Protein AF-A0A165NKN6-F1 (afdb_monomer)

Solvent-accessible surface area (backbone atoms only — not comparable to full-atom values): 8854 Å² total; per-residue (Å²): 105,73,69,54,34,55,50,26,72,70,46,72,89,49,92,70,88,76,91,78,92,74,58,67,71,54,53,53,52,61,72,45,44,71,52,58,34,71,81,81,70,58,88,93,49,83,72,58,41,80,58,44,80,78,50,52,68,65,56,48,39,52,44,40,50,61,36,28,76,42,32,76,84,57,70,67,75,78,55,67,66,58,42,36,49,56,48,24,54,50,28,49,51,51,49,37,50,52,41,33,46,53,60,78,57,55,66,84,73,73,68,78,70,79,78,77,82,75,75,76,78,85,87,84,88,84,81,90,79,92,88,81,92,88,89,81,137

Secondary structure (DSSP, 8-state):
-HHHHHHHHHHTT----------HHHHHHHHTHHHHS-SSPPTT----GGGGGG--HHHHHHHHHHHTTT-TT----S-HHHHHHHHHHHHHHHHHHHHHHHHHT--------------------------------

Organism: NCBI:txid1314781

Mean predicted aligned error: 12.72 Å

pLDDT: mean 78.4, std 19.81, range [36.59, 94.81]

Structure (mmCIF, N/CA/C/O backbone):
data_AF-A0A165NKN6-F1
#
_entry.id   AF-A0A165NKN6-F1
#
loop_
_atom_site.group_PDB
_atom_site.id
_atom_site.type_symbol
_atom_site.label_atom_id
_atom_site.label_alt_id
_atom_site.label_comp_id
_atom_site.label_asym_id
_atom_site.label_entity_id
_atom_site.label_seq_id
_atom_site.pdbx_PDB_ins_code
_atom_site.Cartn_x
_atom_site.Cartn_y
_atom_site.Cartn_z
_atom_site.occupancy
_atom_site.B_iso_or_equiv
_atom_site.auth_seq_id
_atom_site.auth_comp_id
_atom_site.auth_asym_id
_atom_site.auth_atom_id
_atom_site.pdbx_PDB_model_num
ATOM 1 N N . MET A 1 1 ? -12.059 -8.441 3.618 1.00 84.12 1 MET A N 1
ATOM 2 C CA . MET A 1 1 ? -11.452 -7.093 3.458 1.00 84.12 1 MET A CA 1
ATOM 3 C C . MET A 1 1 ? -12.333 -6.020 2.811 1.00 84.12 1 MET A C 1
ATOM 5 O O . MET A 1 1 ? -12.462 -4.975 3.430 1.00 84.12 1 MET A O 1
ATOM 9 N N . THR A 1 2 ? -12.932 -6.184 1.620 1.00 89.25 2 THR A N 1
ATOM 10 C CA . THR A 1 2 ? -13.600 -5.063 0.900 1.00 89.25 2 THR A CA 1
ATOM 11 C C . THR A 1 2 ? -14.643 -4.289 1.721 1.00 89.25 2 THR A C 1
ATOM 13 O O . THR A 1 2 ? -14.561 -3.066 1.785 1.00 89.25 2 THR A O 1
ATOM 16 N N . GLY A 1 3 ? -15.572 -4.975 2.399 1.00 90.62 3 GLY A N 1
ATOM 17 C CA . GLY A 1 3 ? -16.569 -4.314 3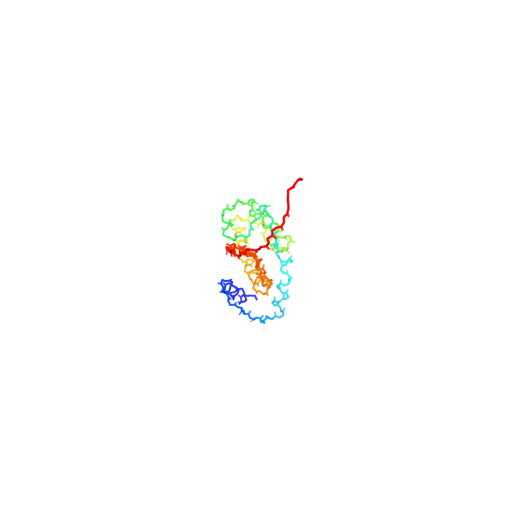.257 1.00 90.62 3 GLY A CA 1
ATOM 18 C C . GLY A 1 3 ? -15.943 -3.534 4.419 1.00 90.62 3 GLY A C 1
ATOM 19 O O . GLY A 1 3 ? -16.328 -2.400 4.676 1.00 90.62 3 GLY A O 1
ATOM 20 N N . LEU A 1 4 ? -14.908 -4.095 5.050 1.00 90.88 4 LEU A N 1
ATOM 21 C CA . LEU A 1 4 ? -14.182 -3.466 6.156 1.00 90.88 4 LEU A CA 1
ATOM 22 C C . LEU A 1 4 ? -13.410 -2.209 5.705 1.00 90.88 4 LEU A C 1
ATOM 24 O O . LEU A 1 4 ? -13.419 -1.200 6.404 1.00 90.88 4 LEU A O 1
ATOM 28 N N . ARG A 1 5 ? -12.822 -2.226 4.499 1.00 93.75 5 ARG A N 1
ATOM 29 C CA . ARG A 1 5 ? -12.193 -1.046 3.869 1.00 93.75 5 ARG A CA 1
ATOM 30 C C . ARG A 1 5 ? -13.208 0.073 3.602 1.00 93.75 5 ARG A C 1
ATOM 32 O O . ARG A 1 5 ? -12.929 1.229 3.907 1.00 93.75 5 ARG A O 1
ATOM 39 N N . LEU A 1 6 ? -14.385 -0.268 3.065 1.00 91.50 6 LEU A N 1
ATOM 40 C CA . LEU A 1 6 ? -15.477 0.689 2.834 1.00 91.50 6 LEU A CA 1
ATOM 41 C C . LEU A 1 6 ? -16.003 1.281 4.149 1.00 91.50 6 LEU A C 1
ATOM 43 O O . LEU A 1 6 ? -16.202 2.490 4.240 1.00 91.50 6 LEU A O 1
ATOM 47 N N . PHE A 1 7 ? -16.172 0.442 5.173 1.00 90.38 7 PHE A N 1
ATOM 48 C CA . PHE A 1 7 ? -16.571 0.869 6.510 1.00 90.38 7 PHE A CA 1
ATOM 49 C C . PHE A 1 7 ? -15.561 1.859 7.105 1.00 90.38 7 PHE A C 1
ATOM 51 O O . PHE A 1 7 ? -15.933 2.981 7.448 1.00 90.38 7 PHE A O 1
ATOM 58 N N . ALA A 1 8 ? -14.272 1.497 7.133 1.00 89.56 8 ALA A N 1
ATOM 59 C CA . ALA A 1 8 ? -13.210 2.352 7.659 1.00 89.56 8 ALA A CA 1
ATOM 60 C C . ALA A 1 8 ? -13.137 3.712 6.942 1.00 89.56 8 ALA A C 1
ATOM 62 O O . ALA A 1 8 ? -13.050 4.752 7.597 1.00 89.56 8 ALA A O 1
ATOM 63 N N . ALA A 1 9 ? -13.257 3.729 5.610 1.00 88.75 9 ALA A N 1
ATOM 64 C CA . ALA A 1 9 ? -13.297 4.966 4.829 1.00 88.75 9 ALA A CA 1
ATOM 65 C C . ALA A 1 9 ? -14.472 5.890 5.214 1.00 88.75 9 ALA A C 1
ATOM 67 O O . ALA A 1 9 ? -14.315 7.109 5.188 1.00 88.75 9 ALA A O 1
ATOM 68 N N . GLY A 1 10 ? -15.624 5.328 5.599 1.00 88.00 10 GLY A N 1
ATOM 69 C CA . GLY A 1 10 ? -16.798 6.088 6.036 1.00 88.00 10 GLY A CA 1
ATOM 70 C C . GLY A 1 10 ? -16.730 6.610 7.477 1.00 88.00 10 GLY A C 1
ATOM 71 O O . GLY A 1 10 ? -17.329 7.649 7.767 1.00 88.00 10 GLY A O 1
ATOM 72 N N . ILE A 1 11 ? -16.016 5.922 8.378 1.00 87.81 11 ILE A N 1
ATOM 73 C CA . ILE A 1 11 ? -15.991 6.260 9.815 1.00 87.81 11 ILE A CA 1
ATOM 74 C C . ILE A 1 11 ? -14.732 6.994 10.293 1.00 87.81 11 ILE A C 1
ATOM 76 O O . ILE A 1 11 ? -14.752 7.557 11.383 1.00 87.81 11 ILE A O 1
ATOM 80 N N . LEU A 1 12 ? -13.658 7.049 9.498 1.00 79.88 12 LEU A N 1
ATOM 81 C CA . LEU A 1 12 ? -12.398 7.700 9.898 1.00 79.88 12 LEU A CA 1
ATOM 82 C C . LEU A 1 12 ? -12.547 9.170 10.315 1.00 79.88 12 LEU A C 1
ATOM 84 O O . LEU A 1 12 ? -11.852 9.617 11.221 1.00 79.88 12 LEU A O 1
ATOM 88 N N . ASN A 1 13 ? -13.475 9.898 9.691 1.00 79.38 13 ASN A N 1
ATOM 89 C CA . ASN A 1 13 ? -13.759 11.303 9.999 1.00 79.38 13 ASN A CA 1
ATOM 90 C C . ASN A 1 13 ? -14.910 11.477 11.015 1.00 79.38 13 ASN A C 1
ATOM 92 O O . ASN A 1 13 ? -15.422 12.582 11.179 1.00 79.38 13 ASN A O 1
ATOM 96 N N . GLN A 1 14 ? -15.368 10.398 11.659 1.00 79.94 14 GLN A N 1
ATOM 97 C CA . GLN A 1 14 ? -16.446 10.435 12.647 1.00 79.94 14 GLN A CA 1
ATOM 98 C C . GLN A 1 14 ? -15.886 10.395 14.073 1.00 79.94 14 GLN A C 1
ATOM 100 O O . GLN A 1 14 ? -15.029 9.579 14.409 1.00 79.94 14 GLN A O 1
ATOM 105 N N . THR A 1 15 ? -16.445 11.232 14.946 1.00 75.19 15 THR A N 1
ATOM 106 C CA . THR A 1 15 ? -16.117 11.297 16.383 1.00 75.19 15 THR A CA 1
ATOM 107 C C . THR A 1 15 ? -16.791 10.205 17.222 1.00 75.19 15 THR A C 1
ATOM 109 O O . THR A 1 15 ? -16.612 10.153 18.436 1.00 75.19 15 THR A O 1
ATOM 112 N N . ARG A 1 16 ? -17.586 9.327 16.601 1.00 79.44 16 ARG A N 1
ATOM 113 C CA . ARG A 1 16 ? -18.300 8.249 17.295 1.00 79.44 16 ARG A CA 1
ATOM 114 C C . ARG A 1 16 ? -17.313 7.154 17.708 1.00 79.44 16 ARG A C 1
ATOM 116 O O . ARG A 1 16 ? -16.563 6.657 16.868 1.00 79.44 16 ARG A O 1
ATOM 123 N N . LYS A 1 17 ? -17.353 6.743 18.980 1.00 78.31 17 LYS A N 1
ATOM 124 C CA . LYS A 1 17 ? -16.786 5.455 19.406 1.00 78.31 17 LYS A CA 1
ATOM 125 C C . LYS A 1 17 ? -17.708 4.355 18.859 1.00 78.31 17 LYS A C 1
ATOM 127 O O . LYS A 1 17 ? -18.925 4.447 19.017 1.00 78.31 17 LYS A O 1
ATOM 132 N N . ILE A 1 18 ? -17.143 3.385 18.144 1.00 82.06 18 ILE A N 1
ATOM 133 C CA . ILE A 1 18 ? -17.863 2.253 17.551 1.00 82.06 18 ILE A CA 1
ATOM 134 C C . ILE A 1 18 ? -17.075 1.001 17.912 1.00 82.06 18 ILE A C 1
ATOM 136 O O . ILE A 1 18 ? -15.893 0.913 17.592 1.00 82.06 18 ILE A O 1
ATOM 140 N N . GLU A 1 19 ? -17.736 0.058 18.569 1.00 82.44 19 GLU A N 1
ATOM 141 C CA . GLU A 1 19 ? -17.208 -1.280 18.812 1.00 82.44 19 GLU A CA 1
ATOM 142 C C . GLU A 1 19 ? -17.468 -2.141 17.569 1.00 82.44 19 GLU A C 1
ATOM 144 O O . GLU A 1 19 ? -18.550 -2.075 16.977 1.00 82.44 19 GLU A O 1
ATOM 149 N N . LEU A 1 20 ? -16.457 -2.889 17.121 1.00 84.31 20 LEU A N 1
ATOM 150 C CA . LEU A 1 20 ? -16.517 -3.667 15.888 1.00 84.31 20 LEU A CA 1
ATOM 151 C C . LEU A 1 20 ? -15.865 -5.033 16.090 1.00 84.31 20 LEU A C 1
ATOM 153 O O . LEU A 1 20 ? -14.645 -5.139 16.180 1.00 84.31 20 LEU A O 1
ATOM 157 N N . GLU A 1 21 ? -16.687 -6.075 16.069 1.00 88.06 21 GLU A N 1
ATOM 158 C CA . GLU A 1 21 ? -16.225 -7.451 15.927 1.00 88.06 21 GLU A CA 1
ATOM 159 C C . GLU A 1 21 ? -15.905 -7.729 14.447 1.00 88.06 21 GLU A C 1
ATOM 161 O O . GLU A 1 21 ? -16.678 -7.370 13.550 1.00 88.06 21 GLU A O 1
ATOM 166 N N . ILE A 1 22 ? -14.750 -8.340 14.175 1.00 88.81 22 ILE A N 1
ATOM 167 C CA . ILE A 1 22 ? -14.326 -8.733 12.824 1.00 88.81 22 ILE A CA 1
ATOM 168 C C . ILE A 1 22 ? -14.093 -10.247 12.756 1.00 88.81 22 ILE A C 1
ATOM 170 O O . ILE A 1 22 ? -13.679 -10.834 13.751 1.00 88.81 22 ILE A O 1
ATOM 174 N N . PRO A 1 23 ? -14.301 -10.892 11.592 1.00 93.00 23 PRO A N 1
ATOM 175 C CA . PRO A 1 23 ? -13.934 -12.294 11.410 1.00 93.00 23 PRO A CA 1
ATOM 176 C C . PRO A 1 23 ? -12.433 -12.530 11.629 1.00 93.00 23 PRO A C 1
ATOM 178 O O . PRO A 1 23 ? -11.613 -11.690 11.240 1.00 93.00 23 PRO A O 1
ATOM 181 N N . GLU A 1 24 ? -12.078 -13.693 12.176 1.00 91.81 24 GLU A N 1
ATOM 182 C CA . GLU A 1 24 ? -10.699 -14.095 12.497 1.00 91.81 24 GLU A CA 1
ATOM 183 C C . GLU A 1 24 ? -9.757 -13.971 11.284 1.00 91.81 24 GLU A C 1
ATOM 185 O O . GLU A 1 24 ? -8.623 -13.506 11.402 1.00 91.81 24 GLU A O 1
ATOM 190 N N . GLU A 1 25 ? -10.234 -14.285 10.075 1.00 91.94 25 GLU A N 1
ATOM 191 C CA . GLU A 1 25 ? -9.432 -14.183 8.852 1.00 91.94 25 GLU A CA 1
ATOM 192 C C . GLU A 1 25 ? -9.116 -12.726 8.488 1.00 91.94 25 GLU A C 1
ATOM 194 O O . GLU A 1 25 ? -8.082 -12.438 7.878 1.00 91.94 25 GLU A O 1
ATOM 199 N N . CYS A 1 26 ? -9.991 -11.787 8.867 1.00 91.69 26 CYS A N 1
ATOM 200 C CA . CYS A 1 26 ? -9.734 -10.359 8.715 1.00 91.69 26 CYS A CA 1
ATOM 201 C C . CYS A 1 26 ? -8.712 -9.880 9.752 1.00 91.69 26 CYS A C 1
ATOM 203 O O . CYS A 1 26 ? -7.815 -9.124 9.386 1.00 91.69 26 CYS A O 1
ATOM 205 N N . GLU A 1 27 ? -8.784 -10.341 11.001 1.00 91.00 27 GLU A N 1
ATOM 206 C CA . GLU A 1 27 ? -7.778 -10.017 12.020 1.00 91.00 27 GLU A CA 1
ATOM 207 C C . GLU A 1 27 ? -6.390 -10.557 11.633 1.00 91.00 27 GLU A C 1
ATOM 209 O O . GLU A 1 27 ? -5.409 -9.810 11.598 1.00 91.00 27 GLU A O 1
ATOM 214 N N . HIS A 1 28 ? -6.308 -11.828 11.227 1.00 91.88 28 HIS A N 1
ATOM 215 C CA . HIS A 1 28 ? -5.073 -12.450 10.750 1.00 91.88 28 HIS A CA 1
ATOM 216 C C . HIS A 1 28 ? -4.480 -11.711 9.536 1.00 91.88 28 HIS A C 1
ATOM 218 O O . HIS A 1 28 ? -3.274 -11.441 9.480 1.00 91.88 28 HIS A O 1
ATOM 224 N N . TYR A 1 29 ? -5.322 -11.313 8.575 1.00 92.00 29 TYR A N 1
ATOM 225 C CA . TYR A 1 29 ? -4.891 -10.486 7.447 1.00 92.00 29 TYR A CA 1
ATOM 226 C C . TYR A 1 29 ? -4.292 -9.149 7.911 1.00 92.00 29 TYR A C 1
ATOM 228 O O . TYR A 1 29 ? -3.233 -8.736 7.438 1.00 92.00 29 TYR A O 1
ATOM 236 N N . MET A 1 30 ? -4.943 -8.484 8.864 1.00 91.06 30 MET A N 1
ATOM 237 C CA . MET A 1 30 ? -4.499 -7.193 9.386 1.00 91.06 30 MET A CA 1
ATOM 238 C C . MET A 1 30 ? -3.185 -7.295 10.182 1.00 91.06 30 MET A C 1
ATOM 240 O O . MET A 1 30 ? -2.322 -6.421 10.064 1.00 91.06 30 MET A O 1
ATOM 244 N N . ASN A 1 31 ? -2.974 -8.392 10.913 1.00 89.88 31 ASN A N 1
ATOM 245 C CA . ASN A 1 31 ? -1.724 -8.667 11.624 1.00 89.88 31 ASN A CA 1
ATOM 246 C C . ASN A 1 31 ? -0.541 -8.951 10.669 1.00 89.88 31 ASN A C 1
ATOM 248 O O . ASN A 1 31 ? 0.603 -8.603 10.972 1.00 89.88 31 ASN A O 1
ATOM 252 N N . THR A 1 32 ? -0.796 -9.490 9.469 1.00 90.38 32 THR A N 1
ATOM 253 C CA . THR A 1 32 ? 0.239 -9.776 8.449 1.00 90.38 32 THR A CA 1
ATOM 254 C C . THR A 1 32 ? 0.543 -8.612 7.494 1.00 90.38 32 THR A C 1
ATOM 256 O O . THR A 1 32 ? 1.382 -8.747 6.607 1.00 90.38 32 THR A O 1
ATOM 259 N N . LEU A 1 33 ? -0.042 -7.421 7.673 1.00 89.75 33 LEU A N 1
ATOM 260 C CA . LEU A 1 33 ? 0.203 -6.271 6.779 1.00 89.75 33 LEU A CA 1
ATOM 261 C C . LEU A 1 33 ? 1.681 -5.865 6.649 1.00 89.75 33 LEU A C 1
ATOM 263 O O . LEU A 1 33 ? 2.080 -5.316 5.623 1.00 89.75 33 LEU A O 1
ATOM 267 N N . HIS A 1 34 ? 2.490 -6.138 7.674 1.00 87.69 34 HIS A N 1
ATOM 268 C CA . HIS A 1 34 ? 3.923 -5.849 7.690 1.00 87.69 3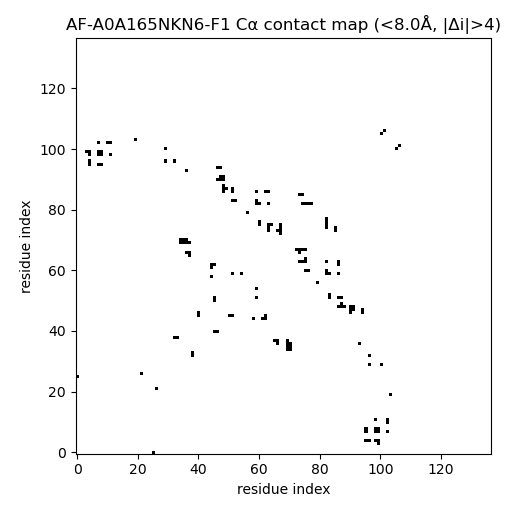4 HIS A CA 1
ATOM 269 C C . HIS A 1 34 ? 4.758 -6.787 6.800 1.00 87.69 34 HIS A C 1
ATOM 271 O O . HIS A 1 34 ? 5.885 -6.437 6.456 1.00 87.69 34 HIS A O 1
ATOM 277 N N . THR A 1 35 ? 4.226 -7.955 6.418 1.00 88.25 35 THR A N 1
ATOM 278 C CA . THR A 1 35 ? 4.860 -8.852 5.439 1.00 88.25 35 THR A CA 1
ATOM 279 C C . THR A 1 35 ? 4.417 -8.528 4.015 1.00 88.25 35 THR A C 1
ATOM 281 O O . THR A 1 35 ? 5.208 -8.679 3.095 1.00 88.25 35 THR A O 1
ATOM 284 N N . GLN A 1 36 ? 3.191 -8.024 3.834 1.00 87.25 36 GLN A N 1
ATOM 285 C CA . GLN A 1 36 ? 2.621 -7.683 2.523 1.00 87.25 36 GLN A CA 1
ATOM 286 C C . GLN A 1 36 ? 3.046 -6.297 2.009 1.00 87.25 36 GLN A C 1
ATOM 288 O O . GLN A 1 36 ? 3.121 -6.073 0.801 1.00 87.25 36 GLN A O 1
ATOM 293 N N . TYR A 1 37 ? 3.304 -5.342 2.907 1.00 89.50 37 TYR A N 1
ATOM 294 C CA . TYR A 1 37 ? 3.555 -3.951 2.541 1.00 89.50 37 TYR A CA 1
ATOM 295 C C . TYR A 1 37 ? 4.734 -3.345 3.305 1.00 89.50 37 TYR A C 1
ATOM 297 O O . TYR A 1 37 ? 4.861 -3.488 4.519 1.00 89.50 37 TYR A O 1
ATOM 305 N N . LEU A 1 38 ? 5.501 -2.497 2.615 1.00 87.69 38 LEU A N 1
ATOM 306 C CA . LEU A 1 38 ? 6.351 -1.500 3.260 1.00 87.69 38 LEU A CA 1
ATOM 307 C C . LEU A 1 38 ? 5.462 -0.499 4.025 1.00 87.69 38 LEU A C 1
ATOM 309 O O . LEU A 1 38 ? 4.854 0.405 3.440 1.00 87.69 38 LEU A O 1
ATOM 313 N N . VAL A 1 39 ? 5.336 -0.699 5.339 1.00 82.12 39 VAL A N 1
ATOM 314 C CA . VAL A 1 39 ? 4.445 0.091 6.209 1.00 82.12 39 VAL A CA 1
ATOM 315 C C . VAL A 1 39 ? 4.968 1.517 6.388 1.00 82.12 39 VAL A C 1
ATOM 317 O O . VAL A 1 39 ? 4.200 2.462 6.217 1.00 82.12 39 VAL A O 1
ATOM 320 N N . HIS A 1 40 ? 6.272 1.682 6.628 1.00 82.31 40 HIS A N 1
ATOM 321 C CA . HIS A 1 40 ? 6.923 2.977 6.875 1.00 82.31 40 HIS A CA 1
ATOM 322 C C . HIS A 1 40 ? 8.000 3.282 5.813 1.00 82.31 40 HIS A C 1
ATOM 324 O O . HIS A 1 40 ? 9.193 3.178 6.096 1.00 82.31 40 HIS A O 1
ATOM 330 N N . PRO A 1 41 ? 7.611 3.616 4.569 1.00 84.94 41 PRO A N 1
ATOM 331 C CA . PRO A 1 41 ? 8.559 4.018 3.535 1.00 84.94 41 PRO A CA 1
ATOM 332 C C . PRO A 1 41 ? 9.206 5.367 3.874 1.00 84.94 41 PRO A C 1
ATOM 334 O O . PRO A 1 41 ? 8.520 6.332 4.210 1.00 84.94 41 PRO A O 1
ATOM 337 N N . SER A 1 42 ? 10.528 5.442 3.740 1.00 84.56 42 SER A N 1
ATOM 338 C CA . SER A 1 42 ? 11.301 6.681 3.844 1.00 84.56 42 SER A CA 1
ATOM 339 C C . SER A 1 42 ? 11.427 7.384 2.486 1.00 84.56 42 SER A C 1
ATOM 341 O O . SER A 1 42 ? 11.296 6.770 1.423 1.00 84.56 42 SER A O 1
ATOM 343 N N . ALA A 1 43 ? 11.707 8.690 2.497 1.00 80.12 43 ALA A N 1
ATOM 344 C CA . ALA A 1 43 ? 12.006 9.432 1.272 1.00 80.12 43 ALA A CA 1
ATOM 345 C C . ALA A 1 43 ? 13.190 8.777 0.519 1.00 80.12 43 ALA A C 1
ATOM 347 O O . ALA A 1 43 ? 14.174 8.401 1.159 1.00 80.12 43 ALA A O 1
ATOM 348 N N . PRO A 1 44 ? 13.139 8.634 -0.822 1.00 84.81 44 PRO A N 1
ATOM 349 C CA . PRO A 1 44 ? 12.239 9.302 -1.770 1.00 84.81 44 PRO A CA 1
ATOM 350 C C . PRO A 1 44 ? 10.998 8.478 -2.181 1.00 84.81 44 PRO A C 1
ATOM 352 O O . PRO A 1 44 ? 10.454 8.691 -3.265 1.00 84.81 44 PRO A O 1
ATOM 355 N N . LEU A 1 45 ? 10.573 7.496 -1.384 1.00 89.50 45 LEU A N 1
ATOM 356 C CA . LEU A 1 45 ? 9.402 6.675 -1.697 1.00 89.50 45 LEU A CA 1
ATOM 357 C C . LEU A 1 45 ? 8.096 7.439 -1.421 1.00 89.50 45 LEU A C 1
ATOM 359 O O . LEU A 1 45 ? 7.971 8.118 -0.405 1.00 89.50 45 LEU A O 1
ATOM 363 N N . ILE A 1 46 ? 7.115 7.307 -2.319 1.00 91.00 46 ILE A N 1
ATOM 364 C CA . ILE A 1 46 ? 5.775 7.880 -2.145 1.00 91.00 46 ILE A CA 1
ATOM 365 C C . ILE A 1 46 ? 4.823 6.886 -1.474 1.00 91.00 46 ILE A C 1
ATOM 367 O O . ILE A 1 46 ? 4.967 5.672 -1.620 1.00 91.00 46 ILE A O 1
ATOM 371 N N . THR A 1 47 ? 3.826 7.424 -0.775 1.00 88.94 47 THR A N 1
ATOM 372 C CA . THR A 1 47 ? 2.712 6.688 -0.153 1.00 88.94 47 THR A CA 1
ATOM 373 C C . THR A 1 47 ? 1.349 7.044 -0.737 1.00 88.94 47 THR A C 1
ATOM 375 O O . THR A 1 47 ? 0.413 6.259 -0.596 1.00 88.94 47 THR A O 1
ATOM 378 N N . ASP A 1 48 ? 1.228 8.219 -1.357 1.00 89.19 48 ASP A N 1
ATOM 379 C CA . ASP A 1 48 ? -0.011 8.733 -1.933 1.00 89.19 48 ASP A CA 1
ATOM 380 C C . ASP A 1 48 ? -0.213 8.218 -3.373 1.00 89.19 48 ASP A C 1
ATOM 382 O O . ASP A 1 48 ? 0.616 8.512 -4.239 1.00 89.19 48 ASP A O 1
ATOM 386 N N . PRO A 1 49 ? -1.317 7.505 -3.672 1.00 91.56 49 PRO A N 1
ATOM 387 C CA . PRO A 1 49 ? -1.619 7.056 -5.028 1.00 91.56 49 PRO A CA 1
ATOM 388 C C . PRO A 1 49 ? -1.749 8.182 -6.061 1.00 91.56 49 PRO A C 1
ATOM 390 O O . PRO A 1 49 ? -1.479 7.960 -7.243 1.00 91.56 49 PRO A O 1
ATOM 393 N N . HIS A 1 50 ? -2.160 9.389 -5.652 1.00 90.06 50 HIS A N 1
ATOM 394 C CA . HIS A 1 50 ? -2.334 10.505 -6.586 1.00 90.06 50 HIS A CA 1
ATOM 395 C C . HIS A 1 50 ? -0.987 11.058 -7.084 1.00 90.06 50 HIS A C 1
ATOM 397 O O . HIS A 1 50 ? -0.897 11.535 -8.218 1.00 90.06 50 HIS A O 1
ATOM 403 N N . ALA A 1 51 ? 0.088 10.904 -6.302 1.00 89.50 51 ALA A N 1
ATOM 404 C CA . ALA A 1 51 ? 1.439 11.305 -6.688 1.00 89.50 51 ALA A CA 1
ATOM 405 C C . ALA A 1 51 ? 2.036 10.461 -7.840 1.00 89.50 51 ALA A C 1
ATOM 407 O O . ALA A 1 51 ? 2.934 10.935 -8.541 1.00 89.50 51 ALA A O 1
ATOM 408 N N . CYS A 1 52 ? 1.532 9.242 -8.089 1.00 90.25 52 CYS A N 1
ATOM 409 C CA . CYS A 1 52 ? 2.086 8.304 -9.079 1.00 90.25 52 CYS A CA 1
ATOM 410 C C . CYS A 1 52 ? 2.204 8.885 -10.498 1.00 90.25 52 CYS A C 1
ATOM 412 O O . CYS A 1 52 ? 3.177 8.603 -11.201 1.00 90.25 52 CYS A O 1
ATOM 414 N N . GLY A 1 53 ? 1.239 9.709 -10.924 1.00 87.75 53 GLY A N 1
ATOM 415 C CA . GLY A 1 53 ? 1.216 10.299 -12.269 1.00 87.75 53 GLY A CA 1
ATOM 416 C C . GLY A 1 53 ? 2.365 11.279 -12.539 1.00 87.75 53 GLY A C 1
ATOM 417 O O . GLY A 1 53 ? 2.834 11.385 -13.673 1.00 87.75 53 GLY A O 1
ATOM 418 N N . PHE A 1 54 ? 2.865 11.940 -11.493 1.00 89.62 54 PHE A N 1
ATOM 419 C CA . PHE A 1 54 ? 3.929 12.946 -11.576 1.00 89.62 54 PHE A CA 1
ATOM 420 C C . PHE A 1 54 ? 5.340 12.338 -11.534 1.00 89.62 54 PHE A C 1
ATOM 422 O O . PHE A 1 54 ? 6.330 13.037 -11.750 1.00 89.62 54 PHE A O 1
ATOM 429 N N . LEU A 1 55 ? 5.463 11.030 -11.283 1.00 90.06 55 LEU A N 1
ATOM 430 C CA . LEU A 1 55 ? 6.758 10.373 -11.150 1.00 90.06 55 LEU A CA 1
ATOM 431 C C . LEU A 1 55 ? 7.490 10.175 -12.489 1.00 90.06 55 LEU A C 1
ATOM 433 O O . LEU A 1 55 ? 6.918 9.878 -13.549 1.00 90.06 55 LEU A O 1
ATOM 437 N N . SER A 1 56 ? 8.822 10.247 -12.418 1.00 91.75 56 SER A N 1
ATOM 438 C CA . SER A 1 56 ? 9.704 9.767 -13.484 1.00 91.75 56 SER A CA 1
ATOM 439 C C . SER A 1 56 ? 9.662 8.236 -13.567 1.00 91.75 56 SER A C 1
ATOM 441 O O . SER A 1 56 ? 9.426 7.551 -12.572 1.00 91.75 56 SER A O 1
ATOM 443 N N . ALA A 1 57 ? 9.944 7.665 -14.743 1.00 88.56 57 ALA A N 1
ATOM 444 C CA . ALA A 1 57 ? 9.938 6.207 -14.921 1.00 88.56 57 ALA A CA 1
ATOM 445 C C . ALA A 1 57 ? 10.931 5.481 -13.985 1.00 88.56 57 ALA A C 1
ATOM 447 O O . ALA A 1 57 ? 10.690 4.344 -13.589 1.00 88.56 57 ALA A O 1
ATOM 448 N N . ASN A 1 58 ? 12.027 6.148 -13.603 1.00 90.44 58 ASN A N 1
ATOM 449 C CA . ASN A 1 58 ? 12.996 5.629 -12.638 1.00 90.44 58 ASN A CA 1
ATOM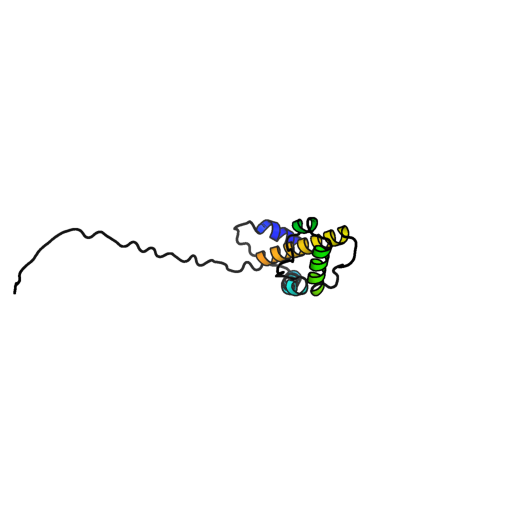 450 C C . ASN A 1 58 ? 12.439 5.657 -11.201 1.00 90.44 58 ASN A C 1
ATOM 452 O O . ASN A 1 58 ? 12.607 4.692 -10.464 1.00 90.44 58 ASN A O 1
ATOM 456 N N . ALA A 1 59 ? 11.727 6.722 -10.810 1.00 90.69 59 ALA A N 1
ATOM 457 C CA . ALA A 1 59 ? 11.105 6.817 -9.488 1.00 90.69 59 ALA A CA 1
ATOM 458 C C . ALA A 1 59 ? 9.999 5.764 -9.288 1.00 90.69 59 ALA A C 1
ATOM 460 O O . ALA A 1 59 ? 9.994 5.090 -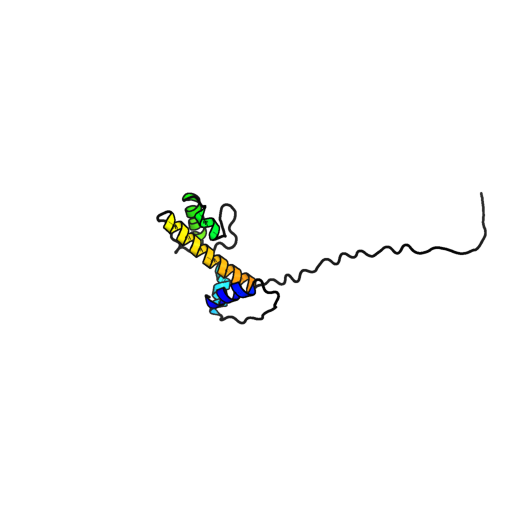8.261 1.00 90.69 59 ALA A O 1
ATOM 461 N N . VAL A 1 60 ? 9.136 5.549 -10.293 1.00 92.00 60 VAL A N 1
ATOM 462 C CA . VAL A 1 60 ? 8.113 4.481 -10.268 1.00 92.00 60 VAL A CA 1
ATOM 463 C C . VAL A 1 60 ? 8.767 3.107 -10.094 1.00 92.00 60 VAL A C 1
ATOM 465 O O . VAL A 1 60 ? 8.383 2.351 -9.206 1.00 92.00 60 VAL A O 1
ATOM 468 N N . LYS A 1 61 ? 9.802 2.798 -10.892 1.00 91.56 61 LYS A N 1
ATOM 469 C CA . LYS A 1 61 ? 10.533 1.523 -10.798 1.00 91.56 61 LYS A CA 1
ATOM 470 C C . LYS A 1 61 ? 11.190 1.323 -9.436 1.00 91.56 61 LYS A C 1
ATOM 472 O O . LYS A 1 61 ? 11.050 0.248 -8.871 1.00 91.56 61 LYS A O 1
ATOM 477 N N . LYS A 1 62 ? 11.871 2.340 -8.895 1.00 92.81 62 LYS A N 1
ATOM 478 C CA . LYS A 1 62 ? 12.461 2.272 -7.547 1.00 92.81 62 LYS A CA 1
ATOM 479 C C . LYS A 1 62 ? 11.401 1.978 -6.490 1.00 92.81 62 LYS A C 1
ATOM 481 O O . LYS A 1 62 ? 11.617 1.117 -5.651 1.00 92.81 62 LYS A O 1
ATOM 486 N N . ASN A 1 63 ? 10.252 2.648 -6.560 1.00 92.69 63 ASN A N 1
ATOM 487 C CA . ASN A 1 63 ? 9.183 2.449 -5.592 1.00 92.69 63 ASN A CA 1
ATOM 488 C C . ASN A 1 63 ? 8.593 1.027 -5.663 1.00 92.69 63 ASN A C 1
ATOM 490 O O . ASN A 1 63 ? 8.535 0.342 -4.645 1.00 92.69 63 ASN A O 1
ATOM 494 N N . LEU A 1 64 ? 8.293 0.530 -6.868 1.00 92.12 64 LEU A N 1
ATOM 495 C CA . LEU A 1 64 ? 7.849 -0.853 -7.075 1.00 92.12 64 LEU A CA 1
ATOM 496 C C . LEU A 1 64 ? 8.887 -1.892 -6.624 1.00 92.12 64 LEU A C 1
ATOM 498 O O . LEU A 1 64 ? 8.507 -2.890 -6.028 1.00 92.12 64 LEU A O 1
ATOM 502 N N . VAL A 1 65 ? 10.183 -1.665 -6.867 1.00 93.31 65 VAL A N 1
ATOM 503 C CA . VAL A 1 65 ? 11.265 -2.567 -6.423 1.00 93.31 65 VAL A CA 1
ATOM 504 C C . VAL A 1 65 ? 11.369 -2.631 -4.898 1.00 93.31 65 VAL A C 1
ATOM 506 O O . VAL A 1 65 ? 11.586 -3.711 -4.358 1.00 93.31 65 VAL A O 1
ATOM 509 N N . GLU A 1 66 ? 11.189 -1.512 -4.194 1.00 92.88 66 GLU A N 1
ATOM 510 C CA . GLU A 1 66 ? 11.184 -1.506 -2.726 1.00 92.88 66 GLU A CA 1
ATOM 511 C C . GLU A 1 66 ? 9.947 -2.215 -2.153 1.00 92.88 66 GLU A C 1
ATOM 513 O O . GLU A 1 66 ? 10.075 -2.987 -1.205 1.00 92.88 66 GLU A O 1
ATOM 518 N N . HIS A 1 67 ? 8.769 -2.049 -2.764 1.00 91.25 67 HIS A N 1
ATOM 519 C CA . HIS A 1 67 ? 7.581 -2.816 -2.375 1.00 91.25 67 HIS A CA 1
ATOM 520 C C . HIS A 1 67 ? 7.681 -4.313 -2.728 1.00 91.25 67 HIS A C 1
ATOM 522 O O . HIS A 1 67 ? 7.222 -5.146 -1.948 1.00 91.25 67 HIS A O 1
ATOM 528 N N . ALA A 1 68 ? 8.339 -4.675 -3.835 1.00 91.69 68 ALA A N 1
ATOM 529 C CA . ALA A 1 68 ? 8.529 -6.065 -4.266 1.00 91.69 68 ALA A CA 1
ATOM 530 C C . ALA A 1 68 ? 9.400 -6.912 -3.314 1.00 91.69 68 ALA A C 1
ATOM 532 O O . ALA A 1 68 ? 9.442 -8.134 -3.443 1.00 91.69 68 ALA A O 1
ATOM 533 N N . LYS A 1 69 ? 10.079 -6.285 -2.341 1.00 91.75 69 LYS A N 1
ATOM 534 C CA . LYS A 1 69 ? 10.771 -6.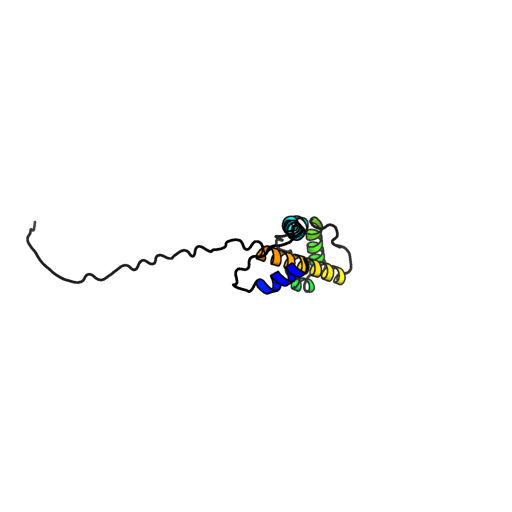980 -1.237 1.00 91.75 69 LYS A CA 1
ATOM 535 C C . LYS A 1 69 ? 9.809 -7.600 -0.218 1.00 91.75 69 LYS A C 1
ATOM 537 O O . LYS A 1 69 ? 10.213 -8.498 0.512 1.00 91.75 69 LYS A O 1
ATOM 542 N N . TYR A 1 70 ? 8.576 -7.096 -0.162 1.00 90.94 70 TYR A N 1
ATOM 543 C CA . TYR A 1 70 ? 7.506 -7.547 0.730 1.00 90.94 70 TYR A CA 1
ATOM 544 C C . TYR A 1 70 ? 6.537 -8.463 -0.030 1.00 90.94 70 TYR A C 1
ATOM 546 O O . TYR A 1 70 ? 6.278 -9.587 0.387 1.00 90.94 70 TYR A O 1
ATOM 554 N N . ASP A 1 71 ? 6.088 -8.028 -1.210 1.00 88.50 71 ASP A N 1
ATOM 555 C CA . ASP A 1 71 ? 5.210 -8.806 -2.087 1.00 88.50 71 ASP A CA 1
ATOM 556 C C . ASP A 1 71 ? 5.896 -9.095 -3.433 1.00 88.50 71 ASP A C 1
ATOM 558 O O . ASP A 1 71 ? 5.920 -8.274 -4.352 1.00 88.50 71 ASP A O 1
ATOM 562 N N . ALA A 1 72 ? 6.445 -10.305 -3.563 1.00 87.56 72 ALA A N 1
ATOM 563 C CA . ALA A 1 72 ? 7.156 -10.748 -4.762 1.00 87.56 72 ALA A CA 1
ATOM 564 C C . ALA A 1 72 ? 6.263 -10.899 -6.016 1.00 87.56 72 ALA A C 1
ATOM 566 O O . ALA A 1 72 ? 6.790 -11.143 -7.103 1.00 87.56 72 ALA A O 1
ATOM 567 N N . SER A 1 73 ? 4.934 -10.756 -5.906 1.00 87.44 73 SER A N 1
ATOM 568 C CA . SER A 1 73 ? 4.028 -10.760 -7.067 1.00 87.44 73 SER A CA 1
ATOM 569 C C . SER A 1 73 ? 4.051 -9.443 -7.862 1.00 87.44 73 SER A C 1
ATOM 571 O O . SER A 1 73 ? 3.619 -9.402 -9.021 1.00 87.44 73 SER A O 1
ATOM 573 N N . ILE A 1 74 ? 4.591 -8.371 -7.266 1.00 88.81 74 ILE A N 1
ATOM 574 C CA . ILE A 1 74 ? 4.621 -7.020 -7.835 1.00 88.81 74 ILE A CA 1
ATOM 575 C C . ILE A 1 74 ? 5.448 -6.970 -9.126 1.00 88.81 74 ILE A C 1
ATOM 577 O O . ILE A 1 74 ? 6.646 -7.263 -9.158 1.00 88.81 74 ILE A O 1
ATOM 581 N N . GLN A 1 75 ? 4.819 -6.502 -10.205 1.00 85.81 75 GLN A N 1
ATOM 582 C CA . GLN A 1 75 ? 5.473 -6.340 -11.500 1.00 85.81 75 GLN A CA 1
ATOM 583 C C . GLN A 1 75 ? 6.371 -5.096 -11.529 1.00 85.81 75 GLN A C 1
ATOM 585 O O . GLN A 1 75 ? 5.903 -3.961 -11.542 1.00 85.81 75 GLN A O 1
ATOM 590 N N . VAL A 1 76 ? 7.688 -5.317 -11.592 1.00 89.06 76 VAL A N 1
ATOM 591 C CA . VAL A 1 76 ? 8.719 -4.257 -11.678 1.00 89.06 76 VAL A CA 1
ATOM 592 C C . VAL A 1 76 ? 9.203 -3.976 -13.114 1.00 89.06 76 VAL A C 1
ATOM 594 O O . VAL A 1 76 ? 10.057 -3.113 -13.341 1.00 89.06 76 VAL A O 1
ATOM 597 N N . LYS A 1 77 ? 8.678 -4.710 -14.105 1.00 88.12 77 LYS A N 1
ATOM 598 C CA . LYS A 1 77 ? 9.003 -4.602 -15.539 1.00 88.12 77 LYS A CA 1
ATOM 599 C C . LYS A 1 77 ? 7.722 -4.336 -16.336 1.00 88.12 77 LYS A C 1
ATOM 601 O O . LYS A 1 77 ? 6.688 -4.901 -16.017 1.00 88.12 77 LYS A O 1
ATOM 606 N N . GLY A 1 78 ? 7.812 -3.482 -17.354 1.00 89.31 78 GLY A N 1
ATOM 607 C CA . GLY A 1 78 ? 6.674 -3.043 -18.167 1.00 89.31 78 GLY A CA 1
ATOM 608 C C . GLY A 1 78 ? 6.894 -1.647 -18.753 1.00 89.31 78 GLY A C 1
ATOM 609 O O . GLY A 1 78 ? 7.941 -1.018 -18.532 1.00 89.31 78 GLY A O 1
ATOM 610 N N . ALA A 1 79 ? 5.904 -1.157 -19.492 1.00 90.94 79 ALA A N 1
ATOM 611 C CA . ALA A 1 79 ? 5.818 0.220 -19.961 1.00 90.94 79 ALA A CA 1
ATOM 612 C C . ALA A 1 79 ? 5.562 1.195 -18.794 1.00 90.94 79 ALA A C 1
ATOM 614 O O . ALA A 1 79 ? 5.032 0.823 -17.747 1.00 90.94 79 ALA A O 1
ATOM 615 N N . LYS A 1 80 ? 5.899 2.486 -18.964 1.00 88.62 80 LYS A N 1
ATOM 616 C CA . LYS A 1 80 ? 5.729 3.493 -17.891 1.00 88.62 80 LYS A CA 1
ATOM 617 C C . LYS A 1 80 ? 4.280 3.559 -17.382 1.00 88.62 80 LYS A C 1
ATOM 619 O O . LYS A 1 80 ? 4.079 3.686 -16.180 1.00 88.62 80 LYS A O 1
ATOM 624 N N . GLY A 1 81 ? 3.297 3.480 -18.284 1.00 90.31 81 GLY A N 1
ATOM 625 C CA . GLY A 1 81 ? 1.873 3.525 -17.936 1.00 90.31 81 GLY A CA 1
ATOM 626 C C . GLY A 1 81 ? 1.443 2.345 -17.064 1.00 90.31 81 GLY A C 1
ATOM 627 O O . GLY A 1 81 ? 0.862 2.558 -16.007 1.00 90.31 81 GLY A O 1
ATOM 628 N N . GLU A 1 82 ? 1.813 1.125 -17.455 1.00 91.31 82 GLU A N 1
ATOM 629 C CA . GLU A 1 82 ? 1.530 -0.112 -16.710 1.00 91.31 82 GLU A CA 1
ATOM 630 C C . GLU A 1 82 ? 2.119 -0.058 -15.295 1.00 91.31 82 GLU A C 1
ATOM 632 O O . GLU A 1 82 ? 1.427 -0.328 -14.320 1.00 91.31 82 GLU A O 1
ATOM 637 N N . LEU A 1 83 ? 3.377 0.380 -15.170 1.00 92.50 83 LEU A N 1
ATOM 638 C CA . LEU A 1 83 ? 4.049 0.515 -13.876 1.00 92.50 83 LEU A CA 1
ATOM 639 C C . LEU A 1 83 ? 3.413 1.606 -12.993 1.00 92.50 83 LEU A C 1
ATOM 641 O O . LEU A 1 83 ? 3.365 1.454 -11.776 1.00 92.50 83 LEU A O 1
ATOM 645 N N . ILE A 1 84 ? 2.902 2.698 -13.578 1.00 93.31 84 ILE A N 1
ATOM 646 C CA . ILE A 1 84 ? 2.153 3.725 -12.832 1.00 93.31 84 ILE A CA 1
ATOM 647 C C . ILE A 1 84 ? 0.822 3.167 -12.320 1.00 93.31 84 ILE A C 1
ATOM 649 O O . ILE A 1 84 ? 0.475 3.432 -11.171 1.00 93.31 84 ILE A O 1
ATOM 653 N N . LEU A 1 85 ? 0.094 2.401 -13.139 1.00 92.75 85 LEU A N 1
ATOM 654 C CA . LEU A 1 85 ? -1.167 1.770 -12.738 1.00 92.75 85 LEU A CA 1
ATOM 655 C C . LEU A 1 85 ? -0.938 0.741 -11.624 1.00 92.75 85 LEU A C 1
ATOM 657 O O .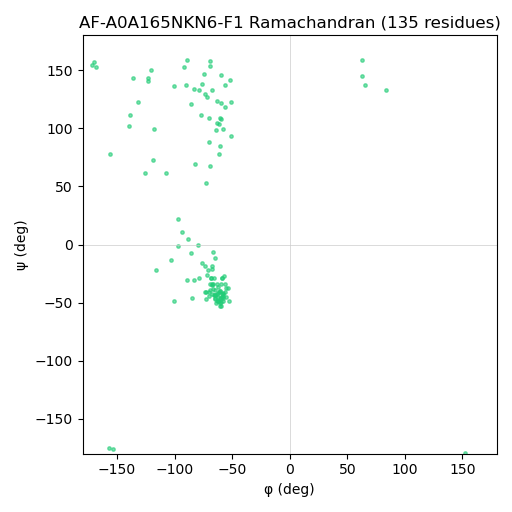 LEU A 1 85 ? -1.541 0.865 -10.563 1.00 92.75 85 LEU A O 1
ATOM 661 N N . ALA A 1 86 ? 0.016 -0.178 -11.803 1.00 91.81 86 ALA A N 1
ATOM 662 C CA . ALA A 1 86 ? 0.374 -1.177 -10.795 1.00 91.81 86 ALA A CA 1
ATOM 663 C C . ALA A 1 86 ? 0.802 -0.538 -9.461 1.00 91.81 86 ALA A C 1
ATOM 665 O O . ALA A 1 86 ? 0.383 -0.982 -8.390 1.00 91.81 86 ALA A O 1
ATOM 666 N N . LEU A 1 87 ? 1.598 0.539 -9.509 1.00 93.50 87 LEU A N 1
ATOM 667 C CA . LEU A 1 87 ? 1.987 1.271 -8.304 1.00 93.50 87 LEU A CA 1
ATOM 668 C C . LEU A 1 87 ? 0.785 1.956 -7.639 1.00 93.50 87 LEU A C 1
ATOM 670 O O . LEU A 1 87 ? 0.637 1.914 -6.419 1.00 93.50 87 LEU A O 1
ATOM 674 N N . ARG A 1 88 ? -0.083 2.585 -8.432 1.00 94.81 88 ARG A N 1
ATOM 675 C CA . ARG A 1 88 ? -1.280 3.255 -7.929 1.00 94.81 88 ARG A CA 1
ATOM 676 C C . ARG A 1 88 ? -2.224 2.269 -7.235 1.00 94.81 88 ARG A C 1
ATOM 678 O O . ARG A 1 88 ? -2.620 2.534 -6.107 1.00 94.81 88 ARG A O 1
ATOM 685 N N . GLU A 1 89 ? -2.523 1.131 -7.855 1.00 92.88 89 GLU A N 1
ATOM 686 C CA . GLU A 1 89 ? -3.371 0.078 -7.277 1.00 92.88 89 GLU A CA 1
ATOM 687 C C . GLU A 1 89 ? -2.787 -0.493 -5.976 1.00 92.88 89 GLU A C 1
ATOM 689 O O . GLU A 1 89 ? -3.515 -0.736 -5.011 1.00 92.88 89 GLU A O 1
ATOM 694 N N . LEU A 1 90 ? -1.463 -0.678 -5.919 1.00 93.38 90 LEU A N 1
ATOM 695 C CA . LEU A 1 90 ? -0.760 -1.081 -4.701 1.00 93.38 90 LEU A CA 1
ATOM 696 C C . LEU A 1 90 ? -0.949 -0.051 -3.587 1.00 93.38 90 LEU A C 1
ATOM 698 O O . LEU A 1 90 ? -1.326 -0.418 -2.472 1.00 93.38 90 LEU A O 1
ATOM 702 N N . LEU A 1 91 ? -0.702 1.230 -3.872 1.00 93.44 91 LEU A N 1
ATOM 703 C CA . LEU A 1 91 ? -0.827 2.294 -2.879 1.00 93.44 91 LEU A CA 1
ATOM 704 C C . LEU A 1 91 ? -2.287 2.521 -2.459 1.00 93.44 91 LEU A C 1
ATOM 706 O O . LEU A 1 91 ? -2.522 2.804 -1.288 1.00 93.44 91 LEU A O 1
ATOM 710 N N . GLU A 1 92 ? -3.267 2.353 -3.354 1.00 94.19 92 GLU A N 1
ATOM 711 C CA . GLU A 1 92 ? -4.700 2.425 -3.025 1.00 94.19 92 GLU A CA 1
ATOM 712 C C . GLU A 1 92 ? -5.105 1.285 -2.077 1.00 94.19 92 GLU A C 1
ATOM 714 O O . GLU A 1 92 ? -5.720 1.550 -1.040 1.00 94.19 92 GLU A O 1
ATOM 719 N N . ARG A 1 93 ? -4.683 0.038 -2.350 1.00 92.94 93 ARG A N 1
ATOM 720 C CA . ARG A 1 93 ? -4.885 -1.098 -1.429 1.00 92.94 93 ARG A CA 1
ATOM 721 C C . ARG A 1 93 ? -4.208 -0.862 -0.081 1.00 92.94 93 ARG A C 1
ATOM 723 O O . ARG A 1 93 ? -4.881 -0.913 0.946 1.00 92.94 93 ARG A O 1
ATOM 730 N N . ARG A 1 94 ? -2.911 -0.529 -0.086 1.00 93.31 94 ARG A N 1
ATOM 731 C CA . ARG A 1 94 ? -2.129 -0.238 1.126 1.00 93.31 94 ARG A CA 1
ATOM 732 C C . ARG A 1 94 ? -2.782 0.874 1.946 1.00 93.31 94 ARG A C 1
ATOM 734 O O . ARG A 1 94 ? -2.897 0.734 3.156 1.00 93.31 94 ARG A O 1
ATOM 741 N N . ARG A 1 95 ? -3.227 1.967 1.313 1.00 92.56 95 ARG A N 1
ATOM 742 C CA . ARG A 1 95 ? -3.927 3.076 1.983 1.00 92.56 95 ARG A CA 1
ATOM 743 C C . ARG A 1 95 ? -5.207 2.587 2.654 1.00 92.56 95 ARG A C 1
ATOM 745 O O . ARG A 1 95 ? -5.380 2.853 3.837 1.00 92.56 95 ARG A O 1
ATOM 752 N N . ALA A 1 96 ? -6.050 1.843 1.940 1.00 92.31 96 ALA A N 1
ATOM 753 C CA . ALA A 1 96 ? -7.286 1.299 2.495 1.00 92.31 96 ALA A CA 1
ATOM 754 C C . ALA A 1 96 ? -7.031 0.322 3.662 1.00 92.31 96 ALA A C 1
ATOM 756 O O . ALA A 1 96 ? -7.760 0.344 4.649 1.00 92.31 96 ALA A O 1
ATOM 757 N N . ASP A 1 97 ? -5.972 -0.487 3.598 1.00 92.56 97 ASP A N 1
ATOM 758 C CA . ASP A 1 97 ? -5.583 -1.374 4.700 1.00 92.56 97 ASP A CA 1
ATOM 759 C C . ASP A 1 97 ? -5.023 -0.598 5.904 1.00 92.56 97 ASP A C 1
ATOM 761 O O . ASP A 1 97 ? -5.393 -0.880 7.040 1.00 92.56 97 ASP A O 1
ATOM 765 N N . MET A 1 98 ? -4.208 0.443 5.692 1.00 91.12 98 MET A N 1
ATOM 766 C CA . MET A 1 98 ? -3.768 1.325 6.786 1.00 91.12 98 MET A CA 1
ATOM 767 C C . MET A 1 98 ? -4.947 2.077 7.427 1.00 91.12 98 MET A C 1
ATOM 769 O O . MET A 1 98 ? -4.948 2.292 8.635 1.00 91.12 98 MET A O 1
ATOM 773 N N . GLN A 1 99 ? -5.967 2.438 6.643 1.00 90.81 99 GLN A N 1
ATOM 774 C CA . GLN A 1 99 ? -7.207 3.042 7.138 1.00 90.81 99 GLN A CA 1
ATOM 775 C C . GLN A 1 99 ? -8.001 2.083 8.035 1.00 90.81 99 GLN A C 1
ATOM 777 O O . GLN A 1 99 ? -8.455 2.491 9.100 1.00 90.81 99 GLN A O 1
ATOM 782 N N . VAL A 1 100 ? -8.118 0.805 7.654 1.00 91.00 100 VAL A N 1
ATOM 783 C CA . VAL A 1 100 ? -8.696 -0.234 8.524 1.00 91.00 100 VAL A CA 1
ATOM 784 C C . VAL A 1 100 ? -7.855 -0.407 9.790 1.00 91.00 100 VAL A C 1
ATOM 786 O O . VAL A 1 100 ? -8.410 -0.486 10.883 1.00 91.00 100 VAL A O 1
ATOM 789 N N . ARG A 1 101 ? -6.520 -0.399 9.673 1.00 89.38 101 ARG A N 1
ATOM 790 C CA . ARG A 1 101 ? -5.611 -0.538 10.822 1.00 89.38 101 ARG A CA 1
ATOM 791 C C . ARG A 1 101 ? -5.817 0.586 11.838 1.00 89.38 101 ARG A C 1
ATOM 793 O O . ARG A 1 101 ? -5.945 0.305 13.021 1.00 89.38 101 ARG A O 1
ATOM 800 N N . ALA A 1 102 ? -5.906 1.829 11.369 1.00 87.38 102 ALA A N 1
ATOM 801 C CA . ALA A 1 102 ? -6.156 3.001 12.208 1.00 87.38 102 ALA A CA 1
ATOM 802 C C . ALA A 1 102 ? -7.567 3.032 12.828 1.00 87.38 102 ALA A C 1
ATOM 804 O O . ALA A 1 102 ? -7.792 3.768 13.781 1.00 87.38 102 ALA A O 1
ATOM 805 N N . VAL A 1 103 ? -8.521 2.267 12.287 1.00 86.88 103 VAL A N 1
ATOM 806 C CA . VAL A 1 103 ? -9.871 2.112 12.849 1.00 86.88 103 VAL A CA 1
ATOM 807 C C . VAL A 1 103 ? -9.916 1.038 13.933 1.00 86.88 103 VAL A C 1
ATOM 809 O O . VAL A 1 103 ? -10.496 1.287 14.983 1.00 86.88 103 VAL A O 1
ATOM 812 N N . LEU A 1 104 ? -9.317 -0.131 13.682 1.00 85.06 104 LEU A N 1
ATOM 813 C CA . LEU A 1 104 ? -9.305 -1.263 14.619 1.00 85.06 104 LEU A CA 1
ATOM 814 C C . LEU A 1 104 ? -8.384 -1.002 15.811 1.00 85.06 104 LEU A C 1
ATOM 816 O O . LEU A 1 104 ? -8.775 -1.182 16.956 1.00 85.06 104 LEU A O 1
ATOM 820 N N . TRP A 1 105 ? -7.173 -0.525 15.525 1.00 80.25 105 TRP A N 1
ATOM 821 C CA . TRP A 1 105 ? -6.213 -0.060 16.517 1.00 80.25 105 TRP A CA 1
ATOM 822 C C . TRP A 1 105 ? -6.138 1.460 16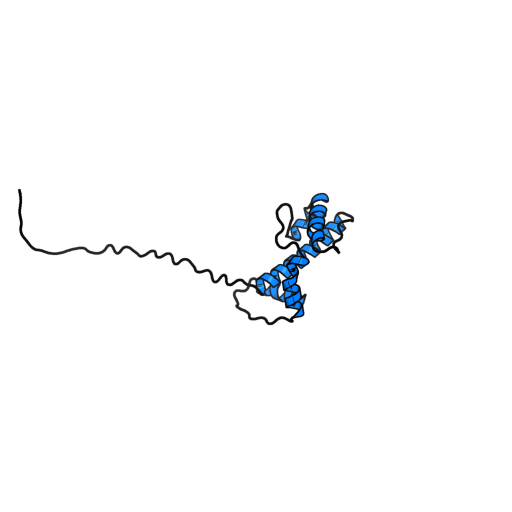.450 1.00 80.25 105 TRP A C 1
ATOM 824 O O . TRP A 1 105 ? -5.079 2.032 16.171 1.00 80.25 105 TRP A O 1
ATOM 834 N N . LYS A 1 106 ? -7.269 2.123 16.726 1.00 65.31 106 LYS A N 1
ATOM 835 C CA . LYS A 1 106 ? -7.184 3.439 17.360 1.00 65.31 106 LYS A CA 1
ATOM 836 C C . LYS A 1 106 ? -6.420 3.200 18.656 1.00 65.31 106 LYS A C 1
ATOM 838 O O . LYS A 1 106 ? -6.984 2.658 19.597 1.00 65.31 106 LYS A O 1
ATOM 843 N N . MET A 1 107 ? -5.122 3.504 18.651 1.00 48.72 107 MET A N 1
ATOM 844 C CA . MET A 1 107 ? -4.362 3.593 19.891 1.00 48.72 107 MET A CA 1
ATOM 845 C C . MET A 1 107 ? -5.135 4.526 20.813 1.00 48.72 107 MET A C 1
ATOM 847 O O . MET A 1 107 ? -5.700 5.513 20.331 1.00 48.72 107 MET A O 1
ATOM 851 N N . ASP A 1 108 ? -5.161 4.204 22.102 1.00 44.22 108 ASP A N 1
ATOM 852 C CA . ASP A 1 108 ? -5.744 5.054 23.131 1.00 44.22 108 ASP A CA 1
ATOM 853 C C . ASP A 1 108 ? -4.878 6.314 23.311 1.00 44.22 108 ASP A C 1
ATOM 855 O O . ASP A 1 108 ? -4.267 6.548 24.347 1.00 44.22 108 ASP A O 1
ATOM 859 N N . GLU A 1 109 ? -4.858 7.169 22.284 1.00 46.00 109 GLU A N 1
ATOM 860 C CA . GLU A 1 109 ? -4.623 8.603 22.406 1.00 46.00 109 GLU A CA 1
ATOM 861 C C . GLU A 1 109 ? -5.876 9.252 23.022 1.00 46.00 109 GLU A C 1
ATOM 863 O O . GLU A 1 109 ? -6.412 10.243 22.521 1.00 46.00 109 GLU A O 1
ATOM 868 N N . ASP A 1 110 ? -6.308 8.714 24.168 1.00 42.72 110 ASP A N 1
ATOM 869 C CA . ASP A 1 110 ? -6.779 9.565 25.248 1.00 42.72 110 ASP A CA 1
ATOM 870 C C . ASP A 1 110 ? -5.566 10.433 25.612 1.00 42.72 110 ASP A C 1
ATOM 872 O O . ASP A 1 110 ? -4.748 10.093 26.466 1.00 42.72 110 ASP A O 1
ATOM 876 N N . GLN A 1 111 ? -5.390 11.532 24.869 1.00 39.16 111 GLN A N 1
ATOM 877 C CA . GLN A 1 111 ? -4.412 12.539 25.227 1.00 39.16 111 GLN A CA 1
ATOM 878 C C . GLN A 1 111 ? -4.800 13.045 26.610 1.00 39.16 111 GLN A C 1
ATOM 880 O O . GLN A 1 111 ? -5.776 13.785 26.757 1.00 39.16 111 GLN A O 1
ATOM 885 N N . GLU A 1 112 ? -4.002 12.666 27.606 1.00 41.56 112 GLU A N 1
ATOM 886 C CA . GLU A 1 112 ? -3.813 13.457 28.809 1.00 41.56 112 GLU A CA 1
ATOM 887 C C . GLU A 1 112 ? -3.464 14.873 28.348 1.00 41.56 112 GLU A C 1
ATOM 889 O O . GLU A 1 112 ? -2.314 15.191 28.042 1.00 41.56 112 GLU A O 1
ATOM 894 N N . THR A 1 113 ? -4.477 15.733 28.237 1.00 38.09 113 THR A N 1
ATOM 895 C CA . THR A 1 113 ? -4.262 17.167 28.108 1.00 38.09 113 THR A CA 1
ATOM 896 C C . THR A 1 113 ? -3.429 17.567 29.317 1.00 38.09 113 THR A C 1
ATOM 898 O O . THR A 1 113 ? -3.929 17.392 30.435 1.00 38.09 113 THR A O 1
ATOM 901 N N . PRO A 1 114 ? -2.205 18.100 29.153 1.00 40.56 114 PRO A N 1
ATOM 902 C CA . PRO A 1 114 ? -1.487 18.646 30.285 1.00 40.56 114 PRO A CA 1
ATOM 903 C C . PRO A 1 114 ? -2.356 19.775 30.829 1.00 40.56 114 PRO A C 1
ATOM 905 O O . PRO A 1 114 ? -2.533 20.798 30.161 1.00 40.56 114 PRO A O 1
ATOM 908 N N . GLN A 1 115 ? -2.961 19.567 32.001 1.00 42.66 115 GLN A N 1
ATOM 909 C CA . GLN A 1 115 ? -3.661 20.635 32.692 1.00 42.66 115 GLN A CA 1
ATOM 910 C C . GLN A 1 115 ? -2.599 21.674 33.023 1.00 42.66 115 GLN A C 1
ATOM 912 O O . GLN A 1 115 ? -1.750 21.477 33.889 1.00 42.66 115 GLN A O 1
ATOM 917 N N . SER A 1 116 ? -2.599 22.765 32.263 1.00 43.53 116 SER A N 1
ATOM 918 C CA . SER A 1 116 ? -1.771 23.918 32.559 1.00 43.53 116 SER A CA 1
ATOM 919 C C . SER A 1 116 ? -2.345 24.575 33.808 1.00 43.53 116 SER A C 1
ATOM 921 O O . SER A 1 116 ? -3.201 25.459 33.694 1.00 43.53 116 SER A O 1
ATOM 923 N N . ASP A 1 117 ? -1.888 24.125 34.978 1.00 41.66 117 ASP A N 1
ATOM 924 C CA . ASP A 1 117 ? -2.162 24.728 36.283 1.00 41.66 117 ASP A CA 1
ATOM 925 C C . ASP A 1 117 ? -1.615 26.159 36.319 1.00 41.66 117 ASP A C 1
ATOM 927 O O . ASP A 1 117 ? -0.573 26.473 36.892 1.00 41.66 117 ASP A O 1
ATOM 931 N N . THR A 1 118 ? -2.358 27.065 35.689 1.00 47.41 118 THR A N 1
ATOM 932 C CA . THR A 1 118 ? -2.199 28.505 35.849 1.00 47.41 118 THR A CA 1
ATOM 933 C C . THR A 1 118 ? -2.947 28.882 37.118 1.00 47.41 118 THR A C 1
ATOM 935 O O . THR A 1 118 ? -4.012 29.496 37.080 1.00 47.41 118 THR A O 1
ATOM 938 N N . ALA A 1 119 ? -2.405 28.439 38.253 1.00 46.12 119 ALA A N 1
ATOM 939 C CA . ALA A 1 119 ? -2.865 28.857 39.562 1.00 46.12 119 ALA A CA 1
ATOM 940 C C . ALA A 1 119 ? -2.662 30.374 39.673 1.00 46.12 119 ALA A C 1
ATOM 942 O O . ALA A 1 119 ? -1.539 30.862 39.818 1.00 46.12 119 ALA A O 1
ATOM 943 N N . LEU A 1 120 ? -3.767 31.109 39.539 1.00 44.94 120 LEU A N 1
ATOM 944 C CA . LEU A 1 120 ? -3.828 32.552 39.727 1.00 44.94 120 LEU A CA 1
ATOM 945 C C . LEU A 1 120 ? -3.202 32.908 41.078 1.00 44.94 120 LEU A C 1
ATOM 947 O O . LEU A 1 120 ? -3.636 32.426 42.123 1.00 44.94 120 LEU A O 1
ATOM 951 N N . GLN A 1 121 ? -2.177 33.759 41.050 1.00 43.50 121 GLN A N 1
ATOM 952 C CA . GLN A 1 121 ? -1.666 34.379 42.264 1.00 43.50 121 GLN A CA 1
ATOM 953 C C . GLN A 1 121 ? -2.715 35.379 42.747 1.00 43.50 121 GLN A C 1
ATOM 955 O O . GLN A 1 121 ? -2.930 36.411 42.112 1.00 43.50 121 GLN A O 1
ATOM 960 N N . ASN A 1 122 ? -3.378 35.049 43.856 1.00 40.56 122 ASN A N 1
ATOM 961 C CA . ASN A 1 122 ? -4.258 35.978 44.551 1.00 40.56 122 ASN A CA 1
ATOM 962 C C . ASN A 1 122 ? -3.433 37.197 44.980 1.00 40.56 122 ASN A C 1
ATOM 964 O O . ASN A 1 122 ? -2.446 37.056 45.701 1.00 40.56 122 ASN A O 1
ATOM 968 N N . ALA A 1 123 ? -3.843 38.375 44.523 1.00 48.75 123 ALA A N 1
ATOM 969 C CA . ALA A 1 123 ? -3.239 39.657 44.862 1.00 48.75 123 ALA A CA 1
ATOM 970 C C . ALA A 1 123 ? -4.325 40.601 45.395 1.00 48.75 123 ALA A C 1
ATOM 972 O O . ALA A 1 123 ? -4.608 41.637 44.802 1.00 48.75 123 ALA A O 1
ATOM 973 N N . GLU A 1 124 ? -4.948 40.197 46.502 1.00 45.34 124 GLU A N 1
ATOM 974 C CA . GLU A 1 124 ? -5.865 41.013 47.299 1.00 45.34 124 GLU A CA 1
ATOM 975 C C . GLU A 1 124 ? -5.578 40.742 48.781 1.00 45.34 124 GLU A C 1
ATOM 977 O O . GLU A 1 124 ?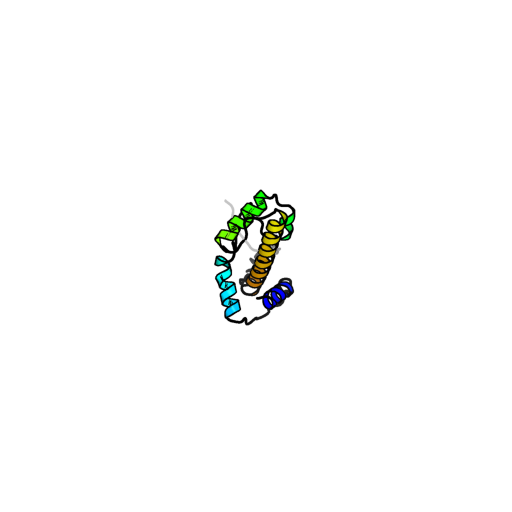 -5.965 39.705 49.311 1.00 45.34 124 GLU A O 1
ATOM 982 N N . GLU A 1 125 ? -4.870 41.664 49.432 1.00 41.28 125 GLU A N 1
ATOM 983 C CA . GLU A 1 125 ? -4.857 41.822 50.891 1.00 41.28 125 GLU A CA 1
ATOM 984 C C . GLU A 1 125 ? -4.444 43.274 51.190 1.00 41.28 125 GLU A C 1
ATOM 986 O O . GLU A 1 125 ? -3.286 43.585 51.467 1.00 41.28 125 GLU A O 1
ATOM 991 N N . ASP A 1 126 ? -5.413 44.180 51.028 1.00 39.97 126 ASP A N 1
ATOM 992 C CA . ASP A 1 126 ? -5.325 45.558 51.512 1.00 39.97 126 ASP A CA 1
ATOM 993 C C . ASP A 1 126 ? -5.881 45.643 52.948 1.00 39.97 126 ASP A C 1
ATOM 995 O O . ASP A 1 126 ? -6.965 45.141 53.246 1.00 39.97 126 ASP A O 1
ATOM 999 N N . ASP A 1 127 ? -5.143 46.402 53.758 1.00 37.38 127 ASP A N 1
ATOM 1000 C CA . ASP A 1 127 ? -5.568 47.209 54.910 1.00 37.38 127 ASP A CA 1
ATOM 1001 C C . ASP A 1 127 ? -5.771 46.624 56.337 1.00 37.38 127 ASP A C 1
ATOM 1003 O O . ASP A 1 127 ? -6.487 45.659 56.587 1.00 37.38 127 ASP A O 1
ATOM 1007 N N . GLU A 1 128 ? -5.189 47.385 57.284 1.00 40.44 128 GLU A N 1
ATOM 1008 C CA . GLU A 1 128 ? -5.528 47.562 58.716 1.00 40.44 128 GLU A CA 1
ATOM 1009 C C . GLU A 1 128 ? -5.397 46.370 59.716 1.00 40.44 128 GLU A C 1
ATOM 1011 O O . GLU A 1 128 ? -5.832 45.254 59.475 1.00 40.44 128 GLU A O 1
ATOM 1016 N N . GLN A 1 129 ? -4.863 46.515 60.946 1.00 41.84 129 GLN A N 1
ATOM 1017 C CA . GLN A 1 129 ? -4.418 47.689 61.728 1.00 41.84 129 GLN A CA 1
ATOM 1018 C C . GLN A 1 129 ? -3.606 47.247 62.985 1.00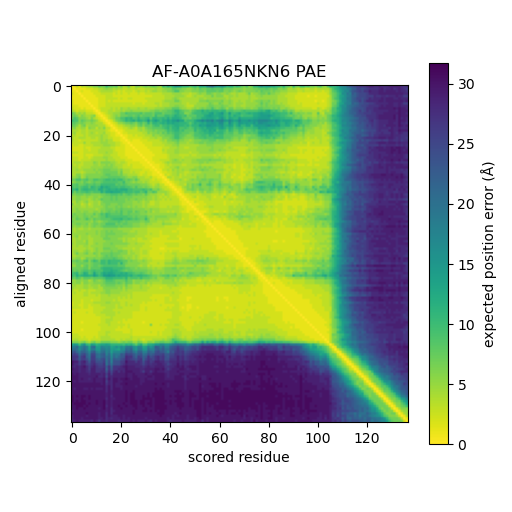 41.84 129 GLN A C 1
ATOM 1020 O O . GLN A 1 129 ? -3.966 46.235 63.580 1.00 41.84 129 GLN A O 1
ATOM 1025 N N . LYS A 1 130 ? -2.679 48.099 63.497 1.00 38.84 130 LYS A N 1
ATOM 1026 C CA . LYS A 1 130 ? -2.165 48.153 64.914 1.00 38.84 130 LYS A CA 1
ATOM 1027 C C . LYS A 1 130 ? -1.403 46.896 65.451 1.00 38.84 130 LYS A C 1
ATOM 1029 O O . LYS A 1 130 ? -1.562 45.818 64.913 1.00 38.84 130 LYS A O 1
ATOM 1034 N N . THR A 1 131 ? -0.533 46.849 66.482 1.00 36.59 131 THR A N 1
ATOM 1035 C CA . THR A 1 131 ? 0.041 47.719 67.561 1.00 36.59 131 THR A CA 1
ATOM 1036 C C . THR A 1 131 ? 1.182 46.908 68.250 1.00 36.59 131 THR A C 1
ATOM 1038 O O . THR A 1 131 ? 1.061 45.688 68.272 1.00 36.59 131 THR A O 1
ATOM 1041 N N . GLU A 1 132 ? 2.247 47.406 68.910 1.00 37.25 132 GLU A N 1
ATOM 1042 C CA . GLU A 1 132 ? 2.894 48.733 69.072 1.00 37.25 132 GLU A CA 1
ATOM 1043 C C . GLU A 1 132 ? 4.275 48.555 69.802 1.00 37.25 132 GLU A C 1
ATOM 1045 O O . GLU A 1 132 ? 4.394 47.592 70.554 1.00 37.25 132 GLU A O 1
ATOM 1050 N N . TYR A 1 133 ? 5.259 49.482 69.672 1.00 41.97 133 TYR A N 1
ATOM 1051 C CA . TYR A 1 133 ? 6.585 49.533 70.383 1.00 41.97 133 TYR A CA 1
ATOM 1052 C C . TYR A 1 133 ? 7.568 48.347 70.131 1.00 41.97 133 TYR A C 1
ATOM 1054 O O . TYR A 1 133 ? 7.160 47.204 70.030 1.00 41.97 133 TYR A O 1
ATOM 1062 N N . THR A 1 134 ? 8.905 48.440 70.061 1.00 42.69 134 THR A N 1
ATOM 1063 C CA . THR A 1 134 ? 9.950 49.498 69.964 1.00 42.69 134 THR A CA 1
ATOM 1064 C C . THR A 1 134 ? 11.207 48.808 69.339 1.00 42.69 134 THR A C 1
ATOM 1066 O O . THR A 1 134 ? 11.098 47.648 68.957 1.00 42.69 134 THR A O 1
ATOM 1069 N N . TYR A 1 135 ? 12.421 49.347 69.143 1.00 39.38 135 TYR A N 1
ATOM 1070 C CA . TYR A 1 135 ? 13.184 50.498 69.671 1.00 39.38 135 TYR A CA 1
ATOM 1071 C C . TYR A 1 135 ? 14.229 50.961 68.609 1.00 39.38 135 TYR A C 1
ATOM 1073 O O . TYR A 1 135 ? 14.283 50.372 67.530 1.00 39.38 135 TYR A O 1
ATOM 1081 N N . SER A 1 136 ? 15.091 51.947 68.908 1.00 51.97 136 SER A N 1
ATOM 1082 C CA . SER A 1 136 ? 16.226 52.364 68.049 1.00 51.97 136 SER A CA 1
ATOM 1083 C C . SER A 1 136 ? 17.575 52.299 68.779 1.00 51.97 136 SER A C 1
ATOM 1085 O O . SER A 1 136 ? 17.622 52.673 69.943 1.00 51.97 136 SER A O 1
ATOM 1087 N N . SER A 1 137 ? 18.630 51.897 68.052 1.00 48.22 137 SER A N 1
ATOM 1088 C CA . SER A 1 137 ? 20.086 52.054 68.309 1.00 48.22 137 SER A CA 1
ATOM 1089 C C . SER A 1 137 ? 20.591 52.187 69.753 1.00 48.22 137 SER A C 1
ATOM 1091 O O . SER A 1 137 ? 20.503 53.302 70.313 1.00 48.22 137 SER A O 1
#

Foldseek 3Di:
DVVLLVVLVVPVPPPDDDDDDDDPVLVVVLVCLVLQFPLDDDPPADLALVCLVVDDLVNLLVNQVVNCNRPVVGDSDDDSVVSSVSSSVSSVVNVSSVSSVCNVCVPPPPPPPPPPPPPDDDDDDDDDDDDDDDDDD

Radius of gyration: 29.24 Å; Cα contacts (8 Å, |Δi|>4): 86; chains: 1; bounding box: 38×66×90 Å

Sequence (137 aa):
MTGLRLFAAGILNQTRKIELEIPEECEHYMNTLHTQYLVHPSAPLITDPHACGFLSANAVKKNLVEHAKYDASIQVKGAKGELILALRELLERRRADMQVRAVLWKMDEDQETPQSDTALQNAEEDDEQKTEYTYSS